Protein AF-A0A1I9WL85-F1 (afdb_monomer)

Organism: Nilaparvata lugens (NCBI:txid108931)

Mean predicted aligned error: 16.76 Å

Solvent-accessible surface area (backbone atoms only — not comparable to full-atom values): 9211 Å² total; per-residue (Å²): 134,91,89,80,88,86,85,81,92,80,77,92,79,82,86,86,84,87,86,82,89,80,92,76,92,77,80,83,80,77,82,73,73,68,72,70,66,74,73,74,75,80,79,83,83,79,87,72,92,67,81,88,63,67,74,37,70,63,15,46,76,75,66,26,39,46,38,50,56,90,35,41,46,88,93,27,66,51,72,88,73,26,24,63,95,42,38,92,78,47,29,34,22,15,59,62,70,46,68,79,65,32,50,26,61,85,68,51,23,45,63,40,52,50,89,80,41,58,79,93,40,53,44,86,76,41,71,73,48,59,93,73,37,34,24,23,54,70,128

Sequence (139 aa):
MVYSKIDMIEMFGAVIILNLLTCSVAGIPSDKAQRLIENEMTQNEAEDMQDAYWNEMECLQEGGICLPADECPKGHEAANGLCPAQQENGIECCHGLSNKERACSRRGGLCRDKIKCPESLRIPYANDCQSQEICCALV

Structure (mmCIF, N/CA/C/O backbone):
data_AF-A0A1I9WL85-F1
#
_entry.id   AF-A0A1I9WL85-F1
#
loop_
_atom_site.group_PDB
_atom_site.id
_atom_site.type_symbol
_atom_site.label_atom_id
_atom_site.label_alt_id
_atom_site.label_comp_id
_atom_site.label_asym_id
_atom_site.label_entity_id
_atom_site.label_seq_id
_atom_site.pdbx_PDB_ins_code
_atom_site.Cartn_x
_atom_site.Cartn_y
_atom_site.Cartn_z
_atom_site.occupancy
_atom_site.B_iso_or_equiv
_atom_site.auth_seq_id
_atom_site.auth_comp_id
_atom_site.auth_asym_id
_atom_site.auth_atom_id
_atom_site.pdbx_PDB_model_num
ATOM 1 N N . MET A 1 1 ? 50.314 21.765 -11.168 1.00 30.77 1 MET A N 1
ATOM 2 C CA . MET A 1 1 ? 50.777 21.372 -9.822 1.00 30.77 1 MET A CA 1
ATOM 3 C C . MET A 1 1 ? 51.741 22.443 -9.336 1.00 30.77 1 MET A C 1
ATOM 5 O O . MET A 1 1 ? 52.742 22.640 -10.004 1.00 30.77 1 MET A O 1
ATOM 9 N N . VAL A 1 2 ? 51.389 23.080 -8.210 1.00 31.86 2 VAL A N 1
ATOM 10 C CA . VAL A 1 2 ? 52.208 23.902 -7.287 1.00 31.86 2 VAL A CA 1
ATOM 11 C C . VAL A 1 2 ? 52.788 25.229 -7.808 1.00 31.86 2 VAL A C 1
ATOM 13 O O . VAL A 1 2 ? 53.310 25.284 -8.907 1.00 31.86 2 VAL A O 1
ATOM 16 N N . TYR A 1 3 ? 52.650 26.279 -6.984 1.00 26.89 3 TYR A N 1
ATOM 17 C CA . TYR A 1 3 ? 53.623 27.318 -6.570 1.00 26.89 3 TYR A CA 1
ATOM 18 C C . TYR A 1 3 ? 52.815 28.577 -6.175 1.00 26.89 3 TYR A C 1
ATOM 20 O O . TYR A 1 3 ? 52.006 29.040 -6.964 1.00 26.89 3 TYR A O 1
ATOM 28 N N . SER A 1 4 ? 52.932 29.209 -5.007 1.00 27.34 4 SER A N 1
ATOM 29 C CA . SER A 1 4 ? 53.666 28.918 -3.777 1.00 27.34 4 SER A CA 1
ATOM 30 C C . SER A 1 4 ? 53.150 29.828 -2.654 1.00 27.34 4 SER A C 1
ATOM 32 O O . SER A 1 4 ? 52.651 30.921 -2.907 1.00 27.34 4 SER A O 1
ATOM 34 N N . LYS A 1 5 ? 53.294 29.338 -1.420 1.00 31.70 5 LYS A N 1
ATOM 35 C CA . LYS A 1 5 ? 53.076 30.025 -0.139 1.00 31.70 5 LYS A CA 1
ATOM 36 C C . LYS A 1 5 ? 53.937 31.288 -0.012 1.00 31.70 5 LYS A C 1
ATOM 38 O O . LYS A 1 5 ? 55.086 31.279 -0.446 1.00 31.70 5 LYS A O 1
ATOM 43 N N . ILE A 1 6 ? 53.408 32.310 0.658 1.00 39.00 6 ILE A N 1
ATOM 44 C CA . ILE A 1 6 ? 54.196 33.416 1.214 1.00 39.00 6 ILE A CA 1
ATOM 45 C C . ILE A 1 6 ? 54.015 33.359 2.731 1.00 39.00 6 ILE A C 1
ATOM 47 O O . ILE A 1 6 ? 52.998 33.796 3.262 1.00 39.00 6 ILE A O 1
ATOM 51 N N . ASP A 1 7 ? 54.998 32.761 3.397 1.00 37.53 7 ASP A N 1
ATOM 52 C CA . ASP A 1 7 ? 55.261 32.925 4.823 1.00 37.53 7 ASP A CA 1
ATOM 53 C C . ASP A 1 7 ? 56.234 34.101 4.978 1.00 37.53 7 ASP A C 1
ATOM 55 O O . ASP A 1 7 ? 57.278 34.122 4.325 1.00 37.53 7 ASP A O 1
ATOM 59 N N . MET A 1 8 ? 55.932 35.060 5.853 1.00 32.78 8 MET A N 1
ATOM 60 C CA . MET A 1 8 ? 56.964 35.934 6.417 1.00 32.78 8 MET A CA 1
ATOM 61 C C . MET A 1 8 ? 56.589 36.322 7.847 1.00 32.78 8 MET A C 1
ATOM 63 O O . MET A 1 8 ? 55.992 37.361 8.120 1.00 32.78 8 MET A O 1
ATOM 67 N N . ILE A 1 9 ? 56.921 35.402 8.750 1.00 32.91 9 ILE A N 1
ATOM 68 C CA . ILE A 1 9 ? 57.071 35.622 10.185 1.00 32.91 9 ILE A CA 1
ATOM 69 C C . ILE A 1 9 ? 58.434 36.289 10.386 1.00 32.91 9 ILE A C 1
ATOM 71 O O . ILE A 1 9 ? 59.438 35.613 10.229 1.00 32.91 9 ILE A O 1
ATOM 75 N N . GLU A 1 10 ? 58.450 37.570 10.745 1.00 36.56 10 GLU A N 1
ATOM 76 C CA . GLU A 1 10 ? 59.452 38.264 11.575 1.00 36.56 10 GLU A CA 1
ATOM 77 C C . GLU A 1 10 ? 58.695 39.477 12.157 1.00 36.56 10 GLU A C 1
ATOM 79 O O . GLU A 1 10 ? 57.924 40.115 11.453 1.00 36.56 10 GLU A O 1
ATOM 84 N N . MET A 1 11 ? 58.738 39.860 13.426 1.00 36.09 11 MET A N 1
ATOM 85 C CA . MET A 1 11 ? 59.757 39.710 14.445 1.00 36.09 11 MET A CA 1
ATOM 86 C C . MET A 1 11 ? 59.076 40.076 15.777 1.00 36.09 11 MET A C 1
ATOM 88 O O . MET A 1 11 ? 58.370 41.081 15.869 1.00 36.09 11 MET A O 1
ATOM 92 N N . PHE A 1 12 ? 59.266 39.262 16.811 1.00 37.81 12 PHE A N 1
ATOM 93 C CA . PHE A 1 12 ? 58.913 39.608 18.187 1.00 37.81 12 PHE A CA 1
ATOM 94 C C . PHE A 1 12 ? 59.623 40.904 18.616 1.00 37.81 12 PHE A C 1
ATOM 96 O O . PHE A 1 12 ? 60.826 41.035 18.404 1.00 37.81 12 PHE A O 1
ATOM 103 N N . GLY A 1 13 ? 58.924 41.824 19.289 1.00 31.58 13 GLY A N 1
ATOM 104 C CA . GLY A 1 13 ? 59.583 42.977 19.905 1.00 31.58 13 GLY A CA 1
ATOM 105 C C . GLY A 1 13 ? 58.649 43.982 20.576 1.00 31.58 13 GLY A C 1
ATOM 106 O O . GLY A 1 13 ? 58.329 44.996 19.979 1.00 31.58 13 GLY A O 1
ATOM 107 N N . ALA A 1 14 ? 58.294 43.707 21.836 1.00 39.78 14 ALA A N 1
ATOM 108 C CA . ALA A 1 14 ? 57.784 44.645 22.850 1.00 39.78 14 ALA A CA 1
ATOM 109 C C . ALA A 1 14 ? 56.398 45.298 22.589 1.00 39.78 14 ALA A C 1
ATOM 111 O O . ALA A 1 14 ? 56.245 46.225 21.809 1.00 39.78 14 ALA A O 1
ATOM 112 N N . VAL A 1 15 ? 55.331 44.763 23.197 1.00 37.34 15 VAL A N 1
ATOM 113 C CA . VAL A 1 15 ? 54.789 45.216 24.505 1.00 37.34 15 VAL A CA 1
ATOM 114 C C . VAL A 1 15 ? 53.967 46.512 24.336 1.00 37.34 15 VAL A C 1
ATOM 116 O O . VAL A 1 15 ? 54.511 47.598 24.225 1.00 37.34 15 VAL A O 1
ATOM 119 N N . ILE A 1 16 ? 52.650 46.400 24.108 1.00 42.53 16 ILE A N 1
ATOM 120 C CA . ILE A 1 16 ? 51.593 46.271 25.142 1.00 42.53 16 ILE A CA 1
ATOM 121 C C . ILE A 1 16 ? 51.143 47.670 25.634 1.00 42.53 16 ILE A C 1
ATOM 123 O O . ILE A 1 16 ? 51.826 48.342 26.393 1.00 42.53 16 ILE A O 1
ATOM 127 N N . ILE A 1 17 ? 49.908 48.004 25.223 1.00 46.78 17 ILE A N 1
ATOM 128 C CA . ILE A 1 17 ? 48.911 48.934 25.804 1.00 46.78 17 ILE A CA 1
ATOM 129 C C . ILE A 1 17 ? 49.106 50.441 25.586 1.00 46.78 17 ILE A C 1
ATOM 131 O O . ILE A 1 17 ? 49.759 51.124 26.363 1.00 46.78 17 ILE A O 1
ATOM 135 N N . LEU A 1 18 ? 48.294 50.994 24.681 1.00 41.28 18 LEU A N 1
ATOM 136 C CA . LEU A 1 18 ? 47.285 51.948 25.143 1.00 41.28 18 LEU A CA 1
ATOM 137 C C . LEU A 1 18 ? 45.976 51.769 24.369 1.00 41.28 18 LEU A C 1
ATOM 139 O O . LEU A 1 18 ? 45.725 52.366 23.329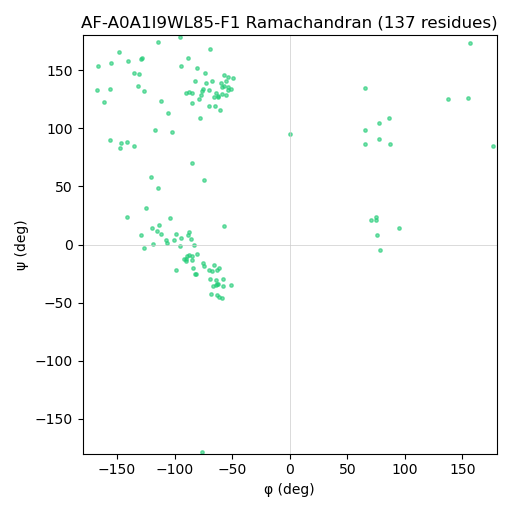 1.00 41.28 18 LEU A O 1
ATOM 143 N N . ASN A 1 19 ? 45.159 50.868 24.908 1.00 42.81 19 ASN A N 1
ATOM 144 C CA . ASN A 1 19 ? 43.725 50.842 24.687 1.00 42.81 19 ASN A CA 1
ATOM 145 C C . ASN A 1 19 ? 43.107 52.043 25.419 1.00 42.81 19 ASN A C 1
ATOM 147 O O . ASN A 1 19 ? 43.396 52.222 26.602 1.00 42.81 19 ASN A O 1
ATOM 151 N N . LEU A 1 20 ? 42.234 52.774 24.717 1.00 49.44 20 LEU A N 1
ATOM 152 C CA . LEU A 1 20 ? 40.990 53.433 25.157 1.00 49.44 20 LEU A CA 1
ATOM 153 C C . LEU A 1 20 ? 40.841 54.846 24.570 1.00 49.44 20 LEU A C 1
ATOM 155 O O . LEU A 1 20 ? 41.670 55.717 24.798 1.00 49.44 20 LEU A O 1
ATOM 159 N N . LEU A 1 21 ? 39.690 55.038 23.912 1.00 54.12 21 LEU A N 1
ATOM 160 C CA . LEU A 1 21 ? 39.102 56.271 23.366 1.00 54.12 21 LEU A CA 1
ATOM 161 C C . LEU A 1 21 ? 39.527 56.656 21.941 1.00 54.12 21 LEU A C 1
ATOM 163 O O . LEU A 1 21 ? 40.365 57.518 21.727 1.00 54.12 21 LEU A O 1
ATOM 167 N N . THR A 1 22 ? 38.816 56.111 20.952 1.00 49.59 22 THR A N 1
ATOM 168 C CA . THR A 1 22 ? 37.844 56.913 20.183 1.00 49.59 22 THR A CA 1
ATOM 169 C C . THR A 1 22 ? 36.855 55.994 19.465 1.00 49.59 22 THR A C 1
ATOM 171 O O . THR A 1 22 ? 37.217 55.093 18.715 1.00 49.59 22 THR A O 1
ATOM 174 N N . CYS A 1 23 ? 35.572 56.207 19.750 1.00 50.19 23 CYS A N 1
ATOM 175 C CA . CYS A 1 23 ? 34.458 55.605 19.042 1.00 50.19 23 CYS A CA 1
ATOM 176 C C . CYS A 1 23 ? 34.468 56.062 17.581 1.00 50.19 23 CYS A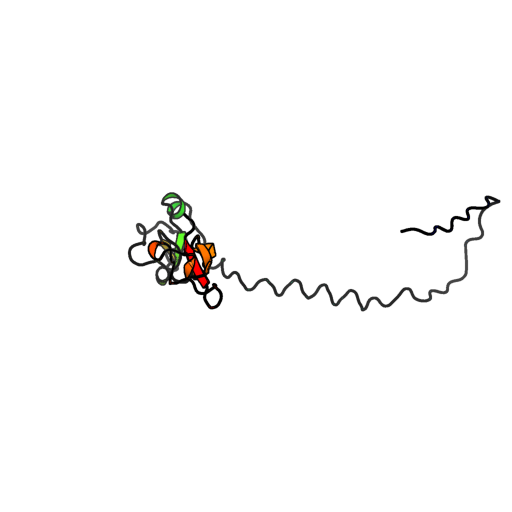 C 1
ATOM 178 O O . CYS A 1 23 ? 34.421 57.260 17.317 1.00 50.19 23 CYS A O 1
ATOM 180 N N . SER A 1 24 ? 34.435 55.125 16.643 1.00 47.00 24 SER A N 1
ATOM 181 C CA . SER A 1 24 ? 33.774 55.303 15.347 1.00 47.00 24 SER A CA 1
ATOM 182 C C . SER A 1 24 ? 33.424 53.921 14.821 1.00 47.00 24 SER A C 1
ATOM 184 O O . SER A 1 24 ? 34.211 53.249 14.164 1.00 47.00 24 SER A O 1
ATOM 186 N N . VAL A 1 25 ? 32.225 53.479 15.190 1.00 50.81 25 VAL A N 1
ATOM 187 C CA . VAL A 1 25 ? 31.539 52.380 14.523 1.00 50.81 25 VAL A CA 1
ATOM 188 C C . VAL A 1 25 ? 31.324 52.772 13.061 1.00 50.81 25 VAL A C 1
ATOM 190 O O . VAL A 1 25 ? 30.609 53.724 12.766 1.00 50.81 25 VAL A O 1
ATOM 193 N N . ALA A 1 26 ? 31.950 52.049 12.139 1.00 45.75 26 ALA A N 1
ATOM 194 C CA . ALA A 1 26 ? 31.638 52.129 10.719 1.00 45.75 26 ALA A CA 1
ATOM 195 C C . ALA A 1 26 ? 31.570 50.708 10.139 1.00 45.75 26 ALA A C 1
ATOM 197 O O . ALA A 1 26 ? 32.549 50.177 9.631 1.00 45.75 26 ALA A O 1
ATOM 198 N N . GLY A 1 27 ? 30.384 50.105 10.280 1.00 44.00 27 GLY A N 1
ATOM 199 C CA . GLY A 1 27 ? 29.761 49.220 9.289 1.00 44.00 27 GLY A CA 1
ATOM 200 C C . GLY A 1 27 ? 30.433 47.884 8.953 1.00 44.00 27 GLY A C 1
ATOM 201 O O . GLY A 1 27 ? 31.088 47.767 7.924 1.00 44.00 27 GLY A O 1
ATOM 202 N N . ILE A 1 28 ? 30.132 46.844 9.736 1.00 55.75 28 ILE A N 1
ATOM 203 C CA . ILE A 1 28 ? 30.127 45.441 9.277 1.00 55.75 28 ILE A CA 1
ATOM 204 C C . ILE A 1 28 ? 28.767 45.193 8.574 1.00 55.75 28 ILE A C 1
ATOM 206 O O . ILE A 1 28 ? 27.766 45.784 8.987 1.00 55.75 28 ILE A O 1
ATOM 210 N N . PRO A 1 29 ? 28.735 44.441 7.456 1.00 41.94 29 PRO A N 1
ATOM 211 C CA . PRO A 1 29 ? 27.729 44.555 6.396 1.00 41.94 29 PRO A CA 1
ATOM 212 C C . PRO A 1 29 ? 26.298 44.130 6.757 1.00 41.94 29 PRO A C 1
ATOM 214 O O . PRO A 1 29 ? 26.069 43.109 7.385 1.00 41.94 29 PRO A O 1
ATOM 217 N N . SER A 1 30 ? 25.360 44.927 6.229 1.00 43.47 30 SER A N 1
ATOM 218 C CA . SER A 1 30 ? 23.939 44.675 5.936 1.00 43.47 30 SER A CA 1
ATOM 219 C C . SER A 1 30 ? 23.390 43.278 6.288 1.00 43.47 30 SER A C 1
ATOM 221 O O . SER A 1 30 ? 23.367 42.377 5.448 1.00 43.47 30 SER A O 1
ATOM 223 N N . ASP A 1 31 ? 22.787 43.175 7.476 1.00 51.19 31 ASP A N 1
ATOM 224 C CA . ASP A 1 31 ? 21.935 42.085 7.998 1.00 51.19 31 ASP A CA 1
ATOM 225 C C . ASP A 1 31 ? 20.684 41.737 7.146 1.00 51.19 31 ASP A C 1
ATOM 227 O O . ASP A 1 31 ? 19.751 41.081 7.610 1.00 51.19 31 ASP A O 1
ATOM 231 N N . LYS A 1 32 ? 20.603 42.173 5.883 1.00 51.22 32 LYS A N 1
ATOM 232 C CA . LYS A 1 32 ? 19.440 41.922 5.011 1.00 51.22 32 LYS A CA 1
ATOM 233 C C . LYS A 1 32 ? 19.540 40.656 4.161 1.00 51.22 32 LYS A C 1
ATOM 235 O O . LYS A 1 32 ? 18.526 40.246 3.609 1.00 51.22 32 LYS A O 1
ATOM 240 N N . ALA A 1 33 ? 20.712 40.028 4.062 1.00 49.47 33 ALA A N 1
ATOM 241 C CA . ALA A 1 33 ? 20.876 38.794 3.286 1.00 49.47 33 ALA A CA 1
ATOM 242 C C . ALA A 1 33 ? 20.484 37.522 4.064 1.00 49.47 33 ALA A C 1
ATOM 244 O O . ALA A 1 33 ? 20.169 36.511 3.448 1.00 49.47 33 ALA A O 1
ATOM 245 N N . GLN A 1 34 ? 20.447 37.567 5.401 1.00 53.00 34 GLN A N 1
ATOM 246 C CA . GLN A 1 34 ? 20.210 36.368 6.214 1.00 53.00 34 GLN A CA 1
ATOM 247 C C . GLN A 1 34 ? 18.718 35.998 6.356 1.00 53.00 34 GLN A C 1
ATOM 249 O O . GLN A 1 34 ? 18.390 34.834 6.539 1.00 53.00 34 GLN A O 1
ATOM 254 N N . ARG A 1 35 ? 17.786 36.958 6.235 1.00 51.34 35 ARG A N 1
ATOM 255 C CA . ARG A 1 35 ? 16.343 36.720 6.476 1.00 51.34 35 ARG A CA 1
ATOM 256 C C . ARG A 1 35 ? 15.558 36.133 5.298 1.00 51.34 35 ARG A C 1
ATOM 258 O O . ARG A 1 35 ? 14.355 35.929 5.425 1.00 51.34 35 ARG A O 1
ATOM 265 N N . LEU A 1 36 ? 16.197 35.889 4.155 1.00 55.62 36 LEU A N 1
ATOM 266 C CA . LEU A 1 36 ? 15.529 35.285 2.995 1.00 55.62 36 LEU A CA 1
ATOM 267 C C . LEU A 1 36 ? 15.606 33.750 2.981 1.00 55.62 36 LEU A C 1
ATOM 269 O O . LEU A 1 36 ? 14.856 33.143 2.234 1.00 55.62 36 LEU A O 1
ATOM 273 N N . ILE A 1 37 ? 16.449 33.127 3.816 1.00 63.09 37 ILE A N 1
ATOM 274 C CA . ILE A 1 37 ? 16.673 31.667 3.804 1.00 63.09 37 ILE A CA 1
ATOM 275 C C . ILE A 1 37 ? 15.853 30.939 4.889 1.00 63.09 37 ILE A C 1
ATOM 277 O O . ILE A 1 37 ? 15.543 29.763 4.747 1.00 63.09 37 ILE A O 1
ATOM 281 N N . GLU A 1 38 ? 15.416 31.619 5.953 1.00 58.81 38 GLU A N 1
ATOM 282 C CA . GLU A 1 38 ? 14.648 30.973 7.039 1.00 58.81 38 GLU A CA 1
ATOM 283 C C . GLU A 1 38 ? 13.152 30.782 6.726 1.00 58.81 38 GLU A C 1
ATOM 285 O O . GLU A 1 38 ? 12.459 30.086 7.463 1.00 58.81 38 GLU A O 1
ATOM 290 N N . ASN A 1 39 ? 12.650 31.340 5.619 1.00 58.88 39 ASN A N 1
ATOM 291 C CA . ASN A 1 39 ? 11.232 31.246 5.244 1.00 58.88 39 ASN A CA 1
ATOM 292 C C . ASN A 1 39 ? 10.932 30.190 4.163 1.00 58.88 39 ASN A C 1
ATOM 294 O O . ASN A 1 39 ? 9.783 30.069 3.750 1.00 58.88 39 ASN A O 1
ATOM 298 N N . GLU A 1 40 ? 11.921 29.408 3.718 1.00 58.50 40 GLU A N 1
ATOM 299 C CA . GLU A 1 40 ? 11.731 28.329 2.725 1.00 58.50 40 GLU A CA 1
ATOM 300 C C . GLU A 1 40 ? 11.610 26.927 3.354 1.00 58.50 40 GLU A C 1
ATOM 302 O O . GLU A 1 40 ? 11.585 25.923 2.647 1.00 58.50 40 GLU A O 1
ATOM 307 N N . MET A 1 41 ? 11.503 26.830 4.684 1.00 54.12 41 MET A N 1
ATOM 308 C CA . MET A 1 41 ? 11.437 25.545 5.398 1.00 54.12 41 MET A CA 1
ATOM 309 C C . MET A 1 41 ? 10.064 25.178 5.981 1.00 54.12 41 MET A C 1
ATOM 311 O O . MET A 1 41 ? 9.954 24.132 6.609 1.00 54.12 41 MET A O 1
ATOM 315 N N . THR A 1 42 ? 9.008 25.965 5.764 1.00 55.09 42 THR A N 1
ATOM 316 C CA . THR A 1 42 ? 7.665 25.672 6.319 1.00 55.09 42 THR A CA 1
ATOM 317 C C . THR A 1 42 ? 6.570 25.470 5.269 1.00 55.09 42 THR A C 1
ATOM 319 O O . THR A 1 42 ? 5.391 25.467 5.604 1.00 55.09 42 THR A O 1
ATOM 322 N N . GLN A 1 43 ? 6.923 25.274 3.993 1.00 54.38 43 GLN A N 1
ATOM 323 C CA . GLN A 1 43 ? 5.943 24.958 2.936 1.00 54.38 43 GLN A CA 1
ATOM 324 C C . GLN A 1 43 ? 6.106 23.566 2.311 1.00 54.38 43 GLN A C 1
ATOM 326 O O . GLN A 1 43 ? 5.428 23.258 1.336 1.00 54.38 43 GLN A O 1
ATOM 331 N N . ASN A 1 44 ? 6.928 22.699 2.908 1.00 53.84 44 ASN A N 1
ATOM 332 C CA . ASN A 1 44 ? 7.105 21.310 2.464 1.00 53.84 44 ASN A CA 1
ATOM 333 C C . ASN A 1 44 ? 6.382 20.303 3.382 1.00 53.84 44 ASN A C 1
ATOM 335 O O . ASN A 1 44 ? 6.758 19.139 3.434 1.00 53.84 44 ASN A O 1
ATOM 339 N N . GLU A 1 45 ? 5.360 20.744 4.121 1.00 58.50 45 GLU A N 1
ATOM 340 C CA . GLU A 1 45 ? 4.540 19.909 5.017 1.00 58.50 45 GLU A CA 1
ATOM 341 C C . GLU A 1 45 ? 3.085 19.828 4.521 1.00 58.50 45 GLU A C 1
ATOM 343 O O . GLU A 1 45 ? 2.136 20.065 5.264 1.00 58.50 45 GLU A O 1
ATOM 348 N N . ALA A 1 46 ? 2.888 19.543 3.231 1.00 52.22 46 ALA A N 1
ATOM 349 C CA . ALA A 1 46 ? 1.550 19.348 2.659 1.00 52.22 46 ALA A CA 1
ATOM 350 C C . ALA A 1 46 ? 1.478 18.224 1.607 1.00 52.22 46 ALA A C 1
ATOM 352 O O . ALA A 1 46 ? 0.577 18.219 0.773 1.00 52.22 46 ALA A O 1
ATOM 353 N N . GLU A 1 47 ? 2.405 17.262 1.647 1.00 53.66 47 GLU A N 1
ATOM 354 C CA . GLU A 1 47 ? 2.372 16.054 0.803 1.00 53.66 47 GLU A CA 1
ATOM 355 C C . GLU A 1 47 ? 2.436 14.755 1.618 1.00 53.6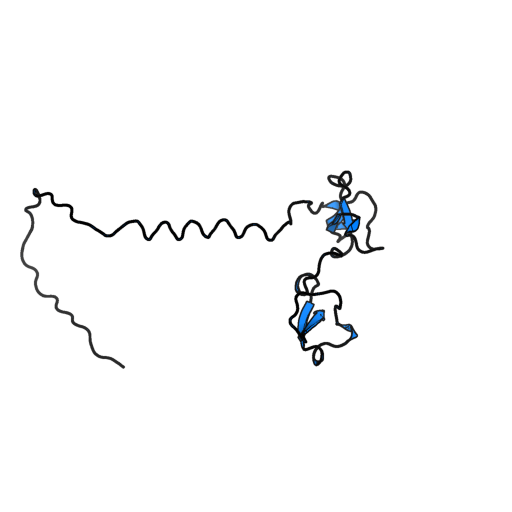6 47 GLU A C 1
ATOM 357 O O . GLU A 1 47 ? 2.928 13.738 1.141 1.00 53.66 47 GLU A O 1
ATOM 362 N N . ASP A 1 48 ? 1.892 14.754 2.834 1.00 51.09 48 ASP A N 1
ATOM 363 C CA . ASP A 1 48 ? 1.545 13.499 3.496 1.00 51.09 48 ASP A CA 1
ATOM 364 C C . ASP A 1 48 ? 0.296 13.687 4.353 1.00 51.09 48 ASP A C 1
ATOM 366 O O . ASP A 1 48 ? 0.329 14.026 5.531 1.00 51.09 48 ASP A O 1
ATOM 370 N N . MET A 1 49 ? -0.860 13.507 3.720 1.00 50.66 49 MET A N 1
ATOM 371 C CA . MET A 1 49 ? -2.146 13.369 4.399 1.00 50.66 49 MET A CA 1
ATOM 372 C C . MET A 1 49 ? -2.221 11.971 5.045 1.00 50.66 49 MET A C 1
ATOM 374 O O . MET A 1 49 ? -3.114 11.185 4.735 1.00 50.66 49 MET A O 1
ATOM 378 N N . GLN A 1 50 ? -1.241 11.634 5.887 1.00 53.91 50 GLN A N 1
ATOM 379 C CA . GLN A 1 50 ? -1.122 10.346 6.578 1.00 53.91 50 GLN A CA 1
ATOM 380 C C . GLN A 1 50 ? -1.739 10.369 7.989 1.00 53.91 50 GLN A C 1
ATOM 382 O O . GLN A 1 50 ? -1.718 9.358 8.677 1.00 53.91 50 GLN A O 1
ATOM 387 N N . ASP A 1 51 ? -2.396 11.468 8.381 1.00 56.66 51 ASP A N 1
ATOM 388 C CA . ASP A 1 51 ? -2.883 11.659 9.758 1.00 56.66 51 ASP A CA 1
ATOM 389 C C . ASP A 1 51 ? -4.418 11.687 9.916 1.00 56.66 51 ASP A C 1
ATOM 391 O O . ASP A 1 51 ? -4.930 12.146 10.936 1.00 56.66 51 ASP A O 1
ATOM 395 N N . ALA A 1 52 ? -5.198 11.210 8.938 1.00 82.38 52 ALA A N 1
ATOM 396 C CA . ALA A 1 52 ? -6.659 11.129 9.114 1.00 82.38 52 ALA A CA 1
ATOM 397 C C . ALA A 1 52 ? -7.111 9.887 9.909 1.00 82.38 52 ALA A C 1
ATOM 399 O O . ALA A 1 52 ? -8.186 9.899 10.507 1.00 82.38 52 ALA A O 1
ATOM 400 N N . TYR A 1 53 ? -6.314 8.821 9.898 1.00 89.31 53 TYR A N 1
ATOM 401 C CA . TYR A 1 53 ? -6.587 7.551 10.566 1.00 89.31 53 TYR A CA 1
ATOM 402 C C . TYR A 1 53 ? -5.264 6.827 10.846 1.00 89.31 53 TYR A C 1
ATOM 404 O O . TYR A 1 53 ? -4.264 7.074 10.173 1.00 89.31 53 TYR A O 1
ATOM 412 N N . TRP A 1 54 ? -5.238 5.935 11.833 1.00 94.00 54 TRP A N 1
ATOM 413 C CA . TRP A 1 54 ? -4.030 5.214 12.253 1.00 94.00 54 TRP A CA 1
ATOM 414 C C . TRP A 1 54 ? -4.261 3.704 12.324 1.00 94.00 54 TRP A C 1
ATOM 416 O O . TRP A 1 54 ? -5.391 3.234 12.435 1.00 94.00 54 TRP A O 1
ATOM 426 N N . ASN A 1 55 ? -3.176 2.928 12.283 1.00 94.50 55 ASN A N 1
ATOM 427 C CA . ASN A 1 55 ? -3.251 1.478 12.439 1.00 94.50 55 ASN A CA 1
ATOM 428 C C . ASN A 1 55 ? -3.446 1.091 13.909 1.00 94.50 55 ASN A C 1
ATOM 430 O O . ASN A 1 55 ? -2.672 1.503 14.776 1.00 94.50 55 ASN A O 1
ATOM 434 N N . GLU A 1 56 ? -4.454 0.264 14.170 1.00 95.31 56 GLU A N 1
ATOM 435 C CA . GLU A 1 56 ? -4.738 -0.310 15.487 1.00 95.31 56 GLU A CA 1
ATOM 436 C C . GLU A 1 56 ? -4.101 -1.699 15.625 1.00 95.31 56 GLU A C 1
ATOM 438 O O . GLU A 1 56 ? -3.830 -2.390 14.637 1.00 95.31 56 GLU A O 1
ATOM 443 N N . MET A 1 57 ? -3.798 -2.100 16.862 1.00 95.75 57 MET A N 1
ATOM 444 C CA . MET A 1 57 ? -2.983 -3.289 17.121 1.00 95.75 57 MET A CA 1
ATOM 445 C C . MET A 1 57 ? -3.697 -4.576 16.701 1.00 95.75 57 MET A C 1
ATOM 447 O O . MET A 1 57 ? -3.058 -5.491 16.189 1.00 95.75 57 MET A O 1
ATOM 451 N N . GLU A 1 58 ? -5.008 -4.621 16.879 1.00 94.81 58 GLU A N 1
ATOM 452 C CA . GLU A 1 58 ? -5.897 -5.714 16.516 1.00 94.81 58 GLU A CA 1
ATOM 453 C C . GLU A 1 58 ? -5.824 -5.997 15.008 1.00 94.81 58 GLU A C 1
ATOM 455 O O . GLU A 1 58 ? -5.626 -7.140 14.602 1.00 94.81 58 GLU A O 1
ATOM 460 N N . CYS A 1 59 ? -5.878 -4.956 14.174 1.00 96.06 59 CYS A N 1
ATOM 461 C CA . CYS A 1 59 ? -5.722 -5.085 12.725 1.00 96.06 59 CYS A CA 1
ATOM 462 C C . CYS A 1 59 ? -4.296 -5.492 12.315 1.00 96.06 59 CYS A C 1
ATOM 464 O O . CYS A 1 59 ? -4.113 -6.369 11.467 1.00 96.06 59 CYS A O 1
ATOM 466 N N . LEU A 1 60 ? -3.274 -4.896 12.941 1.00 94.38 60 LEU A N 1
ATOM 467 C CA . LEU A 1 60 ? -1.870 -5.207 12.642 1.00 94.38 60 LEU A CA 1
ATOM 468 C C . LEU A 1 60 ? -1.505 -6.660 12.977 1.00 94.38 60 LEU A C 1
ATOM 470 O O . LEU A 1 60 ? -0.702 -7.264 12.267 1.00 94.38 60 LEU A O 1
ATOM 474 N N . GLN A 1 61 ? -2.082 -7.230 14.038 1.00 94.81 61 GLN A N 1
ATOM 475 C CA . GLN A 1 61 ? -1.857 -8.629 14.426 1.00 94.81 61 GLN A CA 1
ATOM 476 C C . GLN A 1 61 ? -2.373 -9.621 13.378 1.00 94.81 61 GLN A C 1
ATOM 478 O O . GLN A 1 61 ? -1.763 -10.671 13.184 1.00 94.81 61 GLN A O 1
ATOM 483 N N . GLU A 1 62 ? -3.428 -9.255 12.654 1.00 92.81 62 GLU A N 1
ATOM 484 C CA . GLU A 1 62 ? -3.968 -10.013 11.522 1.00 92.81 62 GLU A CA 1
ATOM 485 C C . GLU A 1 62 ? -3.249 -9.677 10.194 1.00 92.81 62 GLU A C 1
ATOM 487 O O . GLU A 1 62 ? -3.624 -10.150 9.121 1.00 92.81 62 GLU A O 1
ATOM 492 N N . GLY A 1 63 ? -2.195 -8.851 10.237 1.00 90.94 63 GLY A N 1
ATOM 493 C CA . GLY A 1 63 ? -1.439 -8.427 9.056 1.00 90.94 63 GLY A CA 1
ATOM 494 C C . GLY A 1 63 ? -2.203 -7.463 8.145 1.00 90.94 63 GLY A C 1
ATOM 495 O O . GLY A 1 63 ? -1.898 -7.378 6.954 1.00 90.94 63 GLY A O 1
ATOM 496 N N . GLY A 1 64 ? -3.218 -6.779 8.673 1.00 93.44 64 GLY A N 1
ATOM 497 C CA . GLY A 1 64 ? -3.971 -5.751 7.965 1.00 93.44 64 GLY A CA 1
ATOM 498 C C . GLY A 1 64 ? -3.463 -4.336 8.237 1.00 93.44 64 GLY A C 1
ATOM 499 O O . GLY A 1 64 ? -2.540 -4.113 9.023 1.00 93.44 64 GLY A O 1
ATOM 500 N N . ILE A 1 65 ? -4.104 -3.372 7.581 1.00 94.12 65 ILE A N 1
ATOM 501 C CA . ILE A 1 65 ? -3.976 -1.938 7.853 1.00 94.12 65 ILE A CA 1
ATOM 502 C C . ILE A 1 65 ? -5.365 -1.305 7.974 1.00 94.12 65 ILE A C 1
ATOM 504 O O . ILE A 1 65 ? -6.304 -1.737 7.304 1.00 94.12 65 ILE A O 1
ATOM 508 N N . CYS A 1 66 ? -5.499 -0.293 8.827 1.00 94.06 66 CYS A N 1
ATOM 509 C CA . CYS A 1 66 ? -6.742 0.459 8.971 1.00 94.06 66 CYS A CA 1
ATOM 510 C C . CYS A 1 66 ? -6.864 1.461 7.819 1.00 94.06 66 CYS A C 1
ATOM 512 O O . CYS A 1 66 ? -5.955 2.263 7.602 1.00 94.06 66 CYS A O 1
ATOM 514 N N . LEU A 1 67 ? -7.972 1.405 7.080 1.00 94.00 67 LEU A N 1
ATOM 515 C CA . LEU A 1 67 ? -8.274 2.273 5.940 1.00 94.00 67 LEU A CA 1
ATOM 516 C C . LEU A 1 67 ? -9.758 2.668 5.950 1.00 94.00 67 LEU A C 1
ATOM 518 O O . LEU A 1 67 ? -10.583 1.932 6.492 1.00 94.00 67 LEU A O 1
ATOM 522 N N . PRO A 1 68 ? -10.144 3.773 5.294 1.00 92.94 68 PRO A N 1
ATOM 523 C CA . PRO A 1 68 ? -11.540 4.029 4.966 1.00 92.94 68 PRO A CA 1
ATOM 524 C C . PRO A 1 68 ? -12.150 2.839 4.216 1.00 92.94 68 PRO A C 1
ATOM 526 O O . PRO A 1 68 ? -11.535 2.296 3.294 1.00 92.94 68 PRO A O 1
ATOM 529 N N . ALA A 1 69 ? -13.362 2.428 4.591 1.00 90.62 69 ALA A N 1
ATOM 530 C CA . ALA A 1 69 ? -13.999 1.238 4.024 1.00 90.62 69 ALA A CA 1
ATOM 531 C C . ALA A 1 69 ? -14.157 1.304 2.487 1.00 90.62 69 AL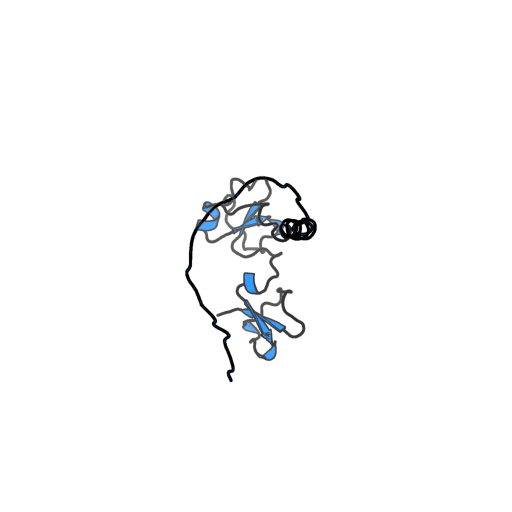A A C 1
ATOM 533 O O . ALA A 1 69 ? -14.097 0.280 1.808 1.00 90.62 69 ALA A O 1
ATOM 534 N N . ASP A 1 70 ? -14.309 2.502 1.912 1.00 90.75 70 ASP A N 1
ATOM 535 C CA . ASP A 1 70 ? -14.384 2.728 0.462 1.00 90.75 70 ASP A CA 1
ATOM 536 C C . ASP A 1 70 ? -13.026 2.595 -0.257 1.00 90.75 70 ASP A C 1
ATOM 538 O O . ASP A 1 70 ? -12.971 2.394 -1.475 1.00 90.75 70 ASP A O 1
ATOM 542 N N . GLU A 1 71 ? -11.923 2.678 0.485 1.00 91.62 71 GLU A N 1
ATOM 543 C CA . GLU A 1 71 ? -10.560 2.490 -0.011 1.00 91.62 71 GLU A CA 1
ATOM 544 C C . GLU A 1 71 ? -10.073 1.045 0.076 1.00 91.62 71 GLU A C 1
ATOM 546 O O . GLU A 1 71 ? -9.081 0.696 -0.575 1.00 91.62 71 GLU A O 1
ATOM 551 N N . CYS A 1 72 ? -10.781 0.202 0.825 1.00 90.81 72 CYS A N 1
ATOM 552 C CA . CYS A 1 72 ? -10.454 -1.203 0.986 1.00 90.81 72 CYS A CA 1
ATOM 553 C C . CYS A 1 72 ? -10.559 -1.956 -0.353 1.00 90.81 72 CYS A C 1
ATOM 555 O O . CYS A 1 72 ? -11.559 -1.832 -1.074 1.00 90.81 72 CYS A O 1
ATOM 557 N N . PRO A 1 73 ? -9.551 -2.749 -0.751 1.00 87.69 73 PRO A N 1
ATOM 558 C CA . PRO A 1 73 ? -9.686 -3.645 -1.892 1.00 87.69 73 PRO A CA 1
ATOM 559 C C . PRO A 1 73 ? -10.835 -4.631 -1.658 1.00 87.69 73 PRO A C 1
ATOM 561 O O . PRO A 1 73 ? -10.887 -5.297 -0.629 1.00 87.69 73 PRO A O 1
ATOM 564 N N . LYS A 1 74 ? -11.749 -4.755 -2.628 1.00 85.06 74 LYS A N 1
ATOM 565 C CA . LYS A 1 74 ? -12.915 -5.645 -2.498 1.00 85.06 74 LYS A CA 1
ATOM 566 C C . LYS A 1 74 ? -12.485 -7.070 -2.145 1.00 85.06 74 LYS A C 1
ATOM 568 O O . LYS A 1 74 ? -11.599 -7.620 -2.807 1.00 85.06 74 LYS A O 1
ATOM 573 N N . GLY A 1 75 ? -13.138 -7.670 -1.154 1.00 83.81 75 GLY A N 1
ATOM 574 C CA . GLY A 1 75 ? -12.845 -9.026 -0.687 1.00 83.81 75 GLY A CA 1
ATOM 575 C C . GLY A 1 75 ? -11.577 -9.140 0.160 1.00 83.81 75 GLY A C 1
ATOM 576 O O . GLY A 1 75 ? -11.151 -10.259 0.433 1.00 83.81 75 GLY A O 1
ATOM 577 N N . HIS A 1 76 ? -10.964 -8.015 0.532 1.00 85.44 76 HIS A N 1
ATOM 578 C CA . HIS A 1 76 ? -9.837 -7.953 1.464 1.00 85.44 76 HIS A CA 1
ATOM 579 C C . HIS A 1 76 ? -10.238 -7.284 2.785 1.00 85.44 76 HIS A C 1
ATOM 581 O O . HIS A 1 76 ? -9.369 -7.004 3.606 1.00 85.44 76 HIS A O 1
ATOM 587 N N . GLU A 1 77 ? -11.529 -7.024 3.000 1.00 86.88 77 GLU A N 1
ATOM 588 C CA . GLU A 1 77 ? -12.042 -6.612 4.300 1.00 86.88 77 GLU A CA 1
ATOM 589 C C . GLU A 1 77 ? -11.790 -7.735 5.320 1.00 86.88 77 GLU A C 1
ATOM 591 O O . GLU A 1 77 ? -12.118 -8.902 5.080 1.00 86.88 77 GLU A O 1
ATOM 596 N N . ALA A 1 78 ? -11.177 -7.391 6.449 1.00 86.31 78 ALA A N 1
ATOM 597 C CA . ALA A 1 78 ? -10.992 -8.317 7.554 1.00 86.31 78 ALA A CA 1
ATOM 598 C C . ALA A 1 78 ? -12.308 -8.507 8.335 1.00 86.31 78 ALA A C 1
ATOM 600 O O . ALA A 1 78 ? -13.350 -7.938 8.002 1.00 86.31 78 ALA A O 1
ATOM 601 N N . ALA A 1 79 ? -12.278 -9.312 9.400 1.00 78.94 79 ALA A N 1
ATOM 602 C CA . ALA A 1 79 ? -13.418 -9.398 10.308 1.00 78.94 79 ALA A CA 1
ATOM 603 C C . ALA A 1 79 ? -13.729 -8.016 10.922 1.00 78.94 79 ALA A C 1
ATOM 605 O O . ALA A 1 79 ? -12.819 -7.282 11.306 1.00 78.94 79 ALA A O 1
ATOM 606 N N . ASN A 1 80 ? -15.018 -7.676 11.031 1.00 77.88 80 ASN A N 1
ATOM 607 C CA . ASN A 1 80 ? -15.453 -6.398 11.599 1.00 77.88 80 ASN A CA 1
ATOM 608 C C . ASN A 1 80 ? -14.888 -6.197 13.016 1.00 77.88 80 ASN A C 1
ATOM 610 O O . ASN A 1 80 ? -14.910 -7.123 13.829 1.00 77.88 80 ASN A O 1
ATOM 614 N N . GLY A 1 81 ? -14.484 -4.963 13.333 1.00 85.44 81 GLY A N 1
ATOM 615 C CA . GLY A 1 81 ? -14.089 -4.578 14.695 1.00 85.44 81 GLY A CA 1
ATOM 616 C C . GLY A 1 81 ? -12.595 -4.648 14.996 1.00 85.44 81 GLY A C 1
ATOM 617 O O . GLY A 1 81 ? -12.222 -4.589 16.162 1.00 85.44 81 GLY A O 1
ATOM 618 N N . LEU A 1 82 ? -11.742 -4.759 13.974 1.00 94.00 82 LEU A N 1
ATOM 619 C CA . LEU A 1 82 ? -10.280 -4.743 14.126 1.00 94.00 82 LEU A CA 1
ATOM 620 C C . LEU A 1 82 ? -9.658 -3.329 14.101 1.00 94.00 82 LEU A C 1
ATOM 622 O O . LEU A 1 82 ? -8.481 -3.184 14.415 1.00 94.00 82 LEU A O 1
ATOM 626 N N . CYS A 1 83 ? -10.440 -2.293 13.776 1.00 94.81 83 CYS A N 1
ATOM 627 C CA . CYS A 1 83 ? -10.094 -0.878 14.003 1.00 94.81 83 CYS A CA 1
ATOM 628 C C . CYS A 1 83 ? -11.155 -0.221 14.915 1.00 94.81 83 CYS A C 1
ATOM 630 O O . CYS A 1 83 ? -11.870 0.690 14.484 1.00 94.81 83 CYS A O 1
ATOM 632 N N . PRO A 1 84 ? -11.368 -0.748 16.139 1.00 95.00 84 PRO A N 1
ATOM 633 C CA . PRO A 1 84 ? -12.523 -0.411 16.970 1.00 95.00 84 PRO A CA 1
ATOM 634 C C . PRO A 1 84 ? -12.595 1.067 17.366 1.00 95.00 84 PRO A C 1
ATOM 636 O O . PRO A 1 84 ? -13.697 1.605 17.468 1.00 95.00 84 PRO A O 1
ATOM 639 N N . ALA A 1 85 ? -11.461 1.742 17.577 1.00 94.88 85 ALA A N 1
ATOM 640 C CA . ALA A 1 85 ? -11.463 3.147 17.990 1.00 94.88 85 ALA A CA 1
ATOM 641 C C . ALA A 1 85 ? -11.933 4.094 16.874 1.00 94.88 85 ALA A C 1
ATOM 643 O O . ALA A 1 85 ? -12.362 5.215 17.152 1.00 94.88 85 ALA A O 1
ATOM 644 N N . GLN A 1 86 ? -11.846 3.654 15.618 1.00 94.06 86 GLN A N 1
ATOM 645 C CA . GLN A 1 86 ? -12.120 4.471 14.435 1.00 94.06 86 GLN A CA 1
ATOM 646 C C . GLN A 1 86 ? -13.276 3.933 13.583 1.00 94.06 86 GLN A C 1
ATOM 648 O O . GLN A 1 86 ? -13.629 4.548 12.575 1.00 94.06 86 GLN A O 1
ATOM 653 N N . GLN A 1 87 ? -13.903 2.826 13.987 1.00 92.31 87 GLN A N 1
ATOM 654 C CA . GLN A 1 87 ? -14.946 2.176 13.195 1.00 92.31 87 GLN A CA 1
ATOM 655 C C . GLN A 1 87 ? -16.186 3.056 13.001 1.00 92.31 87 GLN A C 1
ATOM 657 O O . GLN A 1 87 ? -16.781 3.070 11.924 1.00 92.31 87 GLN A O 1
ATOM 662 N N . GLU A 1 88 ? -16.536 3.875 13.997 1.00 91.94 88 GLU A N 1
ATOM 663 C CA . GLU A 1 88 ? -17.618 4.865 13.878 1.00 91.94 88 GLU A CA 1
ATOM 664 C C . GLU A 1 88 ? -17.336 5.935 12.807 1.00 91.94 88 GLU A C 1
ATOM 666 O O . GLU A 1 88 ? -18.269 6.521 12.258 1.00 91.94 88 GLU A O 1
ATOM 671 N N . ASN A 1 89 ? -16.064 6.144 12.452 1.00 92.19 89 ASN A N 1
ATOM 672 C CA . ASN A 1 89 ? -15.641 7.046 11.379 1.00 92.19 89 ASN A CA 1
ATOM 673 C C . ASN A 1 89 ? -15.586 6.350 10.005 1.00 92.19 89 ASN A C 1
ATOM 675 O O . ASN A 1 89 ? -15.099 6.938 9.040 1.00 92.19 89 ASN A O 1
ATOM 679 N N . GLY A 1 90 ? -16.070 5.107 9.901 1.00 91.88 90 GLY A N 1
ATOM 680 C CA . GLY A 1 90 ? -16.047 4.324 8.664 1.00 91.88 90 GLY A CA 1
ATOM 681 C C . GLY A 1 90 ? -14.667 3.765 8.306 1.00 91.88 90 GLY A C 1
ATOM 682 O O . GLY A 1 90 ? -14.423 3.462 7.136 1.00 91.88 90 GLY A O 1
ATOM 683 N N . ILE A 1 91 ? -13.766 3.654 9.288 1.00 93.94 91 ILE A N 1
ATOM 684 C CA . ILE A 1 91 ? -12.467 2.995 9.137 1.00 93.94 91 ILE A CA 1
ATOM 685 C C . ILE A 1 91 ? -12.626 1.502 9.429 1.00 93.94 91 ILE A C 1
ATOM 687 O O . ILE A 1 91 ? -13.185 1.116 10.452 1.00 93.94 91 ILE A O 1
ATOM 691 N N . GLU A 1 92 ? -12.109 0.665 8.541 1.00 94.25 92 GLU A N 1
ATOM 692 C CA . GLU A 1 92 ? -12.143 -0.791 8.648 1.00 94.25 92 GLU A CA 1
ATOM 693 C C . GLU A 1 92 ? -10.736 -1.367 8.462 1.00 94.25 92 GLU A C 1
ATOM 695 O O . GLU A 1 92 ? -9.834 -0.722 7.919 1.00 94.25 92 GLU A O 1
ATOM 700 N N . CYS A 1 93 ? -10.539 -2.600 8.924 1.00 95.38 93 CYS A N 1
ATOM 701 C CA . CYS A 1 93 ? -9.280 -3.308 8.729 1.00 95.38 93 CYS A CA 1
ATOM 702 C C . CYS A 1 93 ? -9.257 -4.006 7.365 1.00 95.38 93 CYS A C 1
ATOM 704 O O . CYS A 1 93 ? -10.183 -4.739 7.014 1.00 95.38 93 CYS A O 1
ATOM 706 N N . CYS A 1 94 ? -8.177 -3.806 6.612 1.00 94.44 94 CYS A N 1
ATOM 707 C CA . CYS A 1 94 ? -8.012 -4.304 5.251 1.00 94.44 94 CYS A CA 1
ATOM 708 C C . CYS A 1 94 ? -6.721 -5.106 5.097 1.00 94.44 94 CYS A C 1
ATOM 710 O O . CYS A 1 94 ? -5.635 -4.642 5.447 1.00 94.44 94 CYS A O 1
ATOM 712 N N . HIS A 1 95 ? -6.811 -6.281 4.481 1.00 91.62 95 HIS A N 1
ATOM 713 C CA . HIS A 1 95 ? -5.666 -7.103 4.098 1.00 91.62 95 HIS A CA 1
ATOM 714 C C . HIS A 1 95 ? -5.116 -6.662 2.739 1.00 91.62 95 HIS A C 1
ATOM 716 O O . HIS A 1 95 ? -5.269 -7.341 1.727 1.00 91.62 95 HIS A O 1
ATOM 722 N N . GLY A 1 96 ? -4.493 -5.490 2.682 1.00 85.88 96 GLY A N 1
ATOM 723 C CA . GLY A 1 96 ? -3.884 -4.990 1.454 1.00 85.88 96 GLY A CA 1
ATOM 724 C C . GLY A 1 96 ? -3.747 -3.478 1.429 1.00 85.88 96 GLY A C 1
ATOM 725 O O . GLY A 1 96 ? -4.229 -2.773 2.307 1.00 85.88 96 GLY A O 1
ATOM 726 N N . LEU A 1 97 ? -3.081 -2.978 0.391 1.00 87.19 97 LEU A N 1
ATOM 727 C CA . LEU A 1 97 ? -2.906 -1.543 0.178 1.00 87.19 97 LEU A CA 1
ATOM 728 C C . LEU A 1 97 ? -4.209 -0.896 -0.300 1.00 87.19 97 LEU A C 1
ATOM 730 O O . LEU A 1 97 ? -4.943 -1.503 -1.080 1.00 87.19 97 LEU A O 1
ATOM 734 N N . SER A 1 98 ? -4.430 0.365 0.078 1.00 88.75 98 SER A N 1
ATOM 735 C CA . SER A 1 98 ? -5.553 1.179 -0.407 1.00 88.75 98 SER A CA 1
ATOM 736 C C . SER A 1 98 ? -5.673 1.140 -1.936 1.00 88.75 98 SER A C 1
ATOM 738 O O . SER A 1 98 ? -4.683 1.182 -2.676 1.00 88.75 98 SER A O 1
ATOM 740 N N . ASN A 1 99 ? -6.906 1.137 -2.444 1.00 88.31 99 ASN A N 1
ATOM 741 C CA . ASN A 1 99 ? -7.185 1.293 -3.875 1.00 88.31 99 ASN A CA 1
ATOM 742 C C . ASN A 1 99 ? -6.702 2.649 -4.432 1.00 88.31 99 ASN A C 1
ATOM 744 O O . ASN A 1 99 ? -6.513 2.794 -5.648 1.00 88.31 99 ASN A O 1
ATOM 748 N N . LYS A 1 100 ? -6.495 3.643 -3.558 1.00 89.81 100 LYS A N 1
ATOM 749 C CA . LYS A 1 100 ? -5.924 4.951 -3.903 1.00 89.81 100 LYS A CA 1
ATOM 750 C C . LYS A 1 100 ? -4.399 4.947 -3.913 1.00 89.81 100 LYS A C 1
ATOM 752 O O . LYS A 1 100 ? -3.814 5.862 -4.484 1.00 89.81 100 LYS A O 1
ATOM 757 N N . GLU A 1 101 ? -3.747 3.916 -3.373 1.00 90.75 101 GLU A N 1
ATOM 758 C CA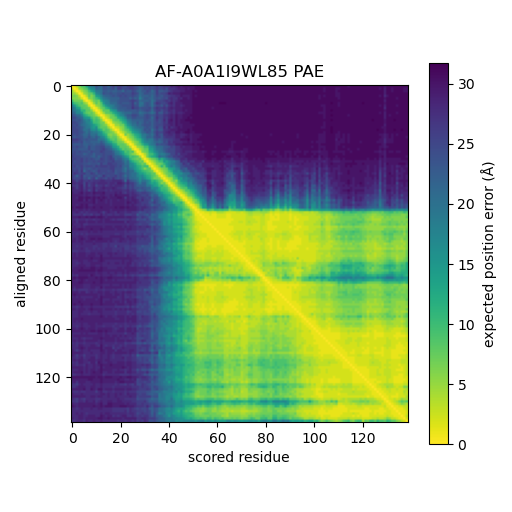 . GLU A 1 101 ? -2.303 3.764 -3.517 1.00 90.75 101 GLU A CA 1
ATOM 759 C C . GLU A 1 101 ? -1.958 3.533 -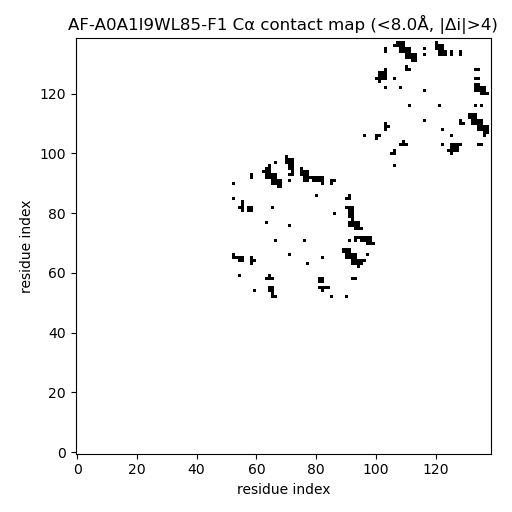4.989 1.00 90.75 101 GLU A C 1
ATOM 761 O O . GLU A 1 101 ? -2.384 2.545 -5.593 1.00 90.75 101 GLU A O 1
ATOM 766 N N . ARG A 1 102 ? -1.174 4.426 -5.587 1.00 92.38 102 ARG A N 1
ATOM 767 C CA . ARG A 1 102 ? -0.786 4.353 -7.003 1.00 92.38 102 ARG A CA 1
ATOM 768 C C . ARG A 1 102 ? 0.722 4.413 -7.216 1.00 92.38 102 ARG A C 1
ATOM 770 O O . ARG A 1 102 ? 1.152 4.244 -8.353 1.00 92.38 102 ARG A O 1
ATOM 777 N N . ALA A 1 103 ? 1.509 4.583 -6.156 1.00 94.69 103 ALA A N 1
ATOM 778 C CA . ALA A 1 103 ? 2.957 4.579 -6.260 1.00 94.69 103 ALA A CA 1
ATOM 779 C C . ALA A 1 103 ? 3.485 3.150 -6.439 1.00 94.69 103 ALA A C 1
ATOM 781 O O . ALA A 1 103 ? 3.103 2.222 -5.716 1.00 94.69 103 ALA A O 1
ATOM 782 N N . CYS A 1 104 ? 4.392 2.968 -7.390 1.00 95.88 104 CYS A N 1
ATOM 783 C CA . CYS A 1 104 ? 5.008 1.693 -7.705 1.00 95.88 104 CYS A CA 1
ATOM 784 C C . CYS A 1 104 ? 5.834 1.166 -6.529 1.00 95.88 104 CYS A C 1
ATOM 786 O O . CYS A 1 104 ? 5.718 -0.005 -6.164 1.00 95.88 104 CYS A O 1
ATOM 788 N N . SER A 1 105 ? 6.614 2.043 -5.893 1.00 94.31 105 SER A N 1
ATOM 789 C CA . SER A 1 105 ? 7.467 1.697 -4.750 1.00 94.31 105 SER A CA 1
ATOM 790 C C . SER A 1 105 ? 6.656 1.195 -3.554 1.00 94.31 105 SER A C 1
ATOM 792 O O . SER A 1 105 ? 6.972 0.147 -2.993 1.00 94.31 105 SER A O 1
ATOM 794 N N . ARG A 1 106 ? 5.556 1.880 -3.210 1.00 91.06 106 ARG A N 1
ATOM 795 C CA . ARG A 1 106 ? 4.656 1.485 -2.110 1.00 91.06 106 ARG A CA 1
ATOM 796 C C . ARG A 1 106 ? 3.909 0.185 -2.395 1.00 91.06 106 ARG A C 1
ATOM 798 O O . ARG A 1 106 ? 3.533 -0.520 -1.469 1.00 91.06 106 ARG A O 1
ATOM 805 N N . ARG A 1 107 ? 3.764 -0.179 -3.671 1.00 91.62 107 ARG A N 1
ATOM 806 C CA . ARG A 1 107 ? 3.231 -1.473 -4.121 1.00 91.62 107 ARG A CA 1
ATOM 807 C C . ARG A 1 107 ? 4.295 -2.572 -4.245 1.00 91.62 107 ARG A C 1
ATOM 809 O O . ARG A 1 107 ? 3.999 -3.625 -4.802 1.00 91.62 107 ARG A O 1
ATOM 816 N N . GLY A 1 108 ? 5.511 -2.348 -3.739 1.00 92.44 108 GLY A N 1
ATOM 817 C CA . GLY A 1 108 ? 6.595 -3.338 -3.757 1.00 92.44 108 GLY A CA 1
ATOM 818 C C . GLY A 1 108 ? 7.243 -3.523 -5.132 1.00 92.44 108 GLY A C 1
ATOM 819 O O . GLY A 1 108 ? 7.797 -4.583 -5.422 1.00 92.44 108 GLY A O 1
ATOM 820 N N . GLY A 1 109 ? 7.145 -2.521 -6.005 1.00 95.56 109 GLY A N 1
ATOM 821 C CA . GLY A 1 109 ? 7.702 -2.557 -7.350 1.00 95.56 109 GLY A CA 1
ATOM 822 C C . GLY A 1 109 ? 8.826 -1.551 -7.590 1.00 95.56 109 GLY A C 1
ATOM 823 O O . GLY A 1 109 ? 9.125 -0.686 -6.767 1.00 95.56 109 GLY A O 1
ATOM 824 N N . LEU A 1 110 ? 9.431 -1.655 -8.774 1.00 96.75 110 LEU A N 1
ATOM 825 C CA . LEU A 1 110 ? 10.329 -0.647 -9.334 1.00 96.75 110 LEU A CA 1
ATOM 826 C C . LEU A 1 110 ? 9.936 -0.340 -10.783 1.00 96.75 110 LEU A C 1
ATOM 828 O O . LEU A 1 110 ? 9.697 -1.259 -11.572 1.00 96.75 110 LEU A O 1
ATOM 832 N N . CYS A 1 111 ? 9.915 0.944 -11.143 1.00 97.19 111 CYS A N 1
ATOM 833 C CA . CYS A 1 111 ? 9.738 1.378 -12.526 1.00 97.19 111 CYS A CA 1
ATOM 834 C C . CYS A 1 111 ? 10.943 0.950 -13.372 1.00 97.19 111 CYS A C 1
ATOM 836 O O . CYS A 1 111 ? 12.095 1.185 -13.001 1.00 97.19 111 CYS A O 1
ATOM 838 N N . ARG A 1 112 ? 10.680 0.251 -14.480 1.00 95.50 112 ARG A N 1
ATOM 839 C CA . ARG A 1 112 ? 11.691 -0.187 -15.456 1.00 95.50 112 ARG A CA 1
ATOM 840 C C . ARG A 1 112 ? 11.082 -0.234 -16.853 1.00 95.50 112 ARG A C 1
ATOM 842 O O . ARG A 1 112 ? 9.862 -0.282 -17.004 1.00 95.50 112 ARG A O 1
ATOM 849 N N . ASP A 1 113 ? 11.931 -0.322 -17.875 1.00 95.06 113 ASP A N 1
ATOM 850 C CA . ASP A 1 113 ? 11.492 -0.512 -19.262 1.00 95.06 113 ASP A CA 1
ATOM 851 C C . ASP A 1 113 ? 10.522 -1.697 -19.402 1.00 95.06 113 ASP A C 1
ATOM 853 O O . ASP A 1 113 ? 10.811 -2.811 -18.948 1.00 95.06 113 ASP A O 1
ATOM 857 N N . LYS A 1 114 ? 9.413 -1.502 -20.130 1.00 92.06 114 LYS A N 1
ATOM 858 C CA . LYS A 1 114 ? 8.380 -2.535 -20.356 1.00 92.06 114 LYS A CA 1
ATOM 859 C C . LYS A 1 114 ? 8.934 -3.873 -20.865 1.00 92.06 114 LYS A C 1
ATOM 861 O O . LYS A 1 114 ? 8.425 -4.931 -20.500 1.00 92.06 114 LYS A O 1
ATOM 866 N N . ILE A 1 115 ? 9.979 -3.831 -21.693 1.00 93.31 115 ILE A N 1
ATOM 867 C CA . ILE A 1 115 ? 10.624 -5.016 -22.286 1.00 93.31 115 ILE A CA 1
ATOM 868 C C . ILE A 1 115 ? 11.377 -5.835 -21.226 1.00 93.31 115 ILE A C 1
ATOM 870 O O . ILE A 1 115 ? 11.473 -7.0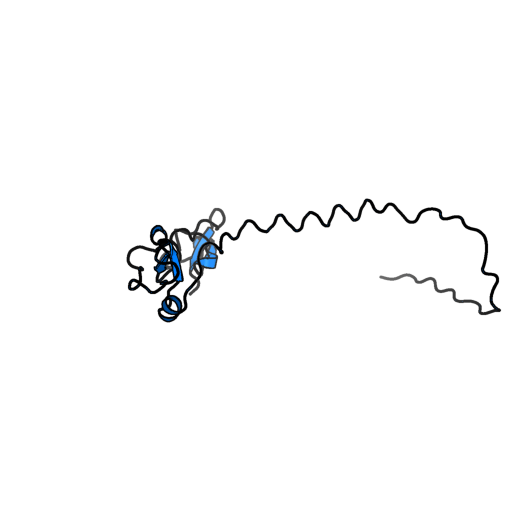54 -21.342 1.00 93.31 115 ILE A O 1
ATOM 874 N N . LYS A 1 116 ? 11.888 -5.182 -20.176 1.00 94.50 116 LYS A N 1
ATOM 875 C CA . LYS A 1 116 ? 12.653 -5.819 -19.095 1.00 94.50 116 LYS A CA 1
ATOM 876 C C . LYS A 1 116 ? 11.764 -6.404 -17.994 1.00 94.50 116 LYS A C 1
ATOM 878 O O . LYS A 1 116 ? 12.279 -7.114 -17.138 1.00 94.50 116 LYS A O 1
ATOM 883 N N . CYS A 1 117 ? 10.461 -6.112 -18.004 1.00 94.94 117 CYS A N 1
ATOM 884 C CA . CYS A 1 117 ? 9.507 -6.636 -17.032 1.00 94.94 117 CYS A CA 1
ATOM 885 C C . CYS A 1 117 ? 8.611 -7.723 -17.659 1.00 94.94 117 CYS A C 1
ATOM 887 O O . CYS A 1 117 ? 7.792 -7.397 -18.537 1.00 94.94 117 CYS A O 1
ATOM 889 N N . PRO A 1 118 ? 8.726 -8.994 -17.218 1.00 95.25 118 PRO A N 1
ATOM 890 C CA . PRO A 1 118 ? 7.818 -10.067 -17.618 1.00 95.25 118 PRO A CA 1
ATOM 891 C C . PRO A 1 118 ? 6.360 -9.688 -17.367 1.00 95.25 118 PRO A C 1
ATOM 893 O O . PRO A 1 118 ? 6.051 -9.042 -16.370 1.00 95.25 118 PRO A O 1
ATOM 896 N N . GLU A 1 119 ? 5.452 -10.114 -18.245 1.00 95.00 119 GLU A N 1
ATOM 897 C CA . GLU A 1 119 ? 4.035 -9.737 -18.142 1.00 95.00 119 GLU A CA 1
ATOM 898 C C . GLU A 1 119 ? 3.381 -10.131 -16.825 1.00 95.00 119 GLU A C 1
ATOM 900 O O . GLU A 1 119 ? 2.601 -9.354 -16.282 1.00 95.00 119 GLU A O 1
ATOM 905 N N . SER A 1 120 ? 3.773 -11.278 -16.276 1.00 95.31 120 SER A N 1
ATOM 906 C CA . SER A 1 120 ? 3.288 -11.785 -14.994 1.00 95.31 120 SER A CA 1
ATOM 907 C C . SER A 1 120 ? 3.692 -10.939 -13.784 1.00 95.31 120 SER A C 1
ATOM 909 O O . SER A 1 120 ? 3.090 -11.095 -12.730 1.00 95.31 120 SER A O 1
ATOM 911 N N . LEU A 1 121 ? 4.701 -10.070 -13.909 1.00 96.00 121 LEU A N 1
ATOM 912 C CA . LEU A 1 121 ? 5.209 -9.231 -12.815 1.00 96.00 121 LEU A CA 1
ATOM 913 C C . LEU A 1 121 ? 4.811 -7.758 -12.957 1.00 96.00 121 LEU A C 1
ATOM 915 O O . LEU A 1 121 ? 5.211 -6.926 -12.146 1.00 96.00 121 LEU A O 1
ATOM 919 N N . ARG A 1 122 ? 4.048 -7.401 -13.991 1.00 95.56 122 ARG A N 1
ATOM 920 C CA . ARG A 1 122 ? 3.626 -6.015 -14.219 1.00 95.56 122 ARG A CA 1
ATOM 921 C C . ARG A 1 122 ? 2.502 -5.640 -13.252 1.00 95.56 122 ARG A C 1
ATOM 923 O O . ARG A 1 122 ? 1.505 -6.349 -13.161 1.00 95.56 122 ARG A O 1
ATOM 930 N N . ILE A 1 123 ? 2.626 -4.486 -12.602 1.00 93.81 123 ILE A N 1
ATOM 931 C CA . ILE A 1 123 ? 1.593 -3.878 -11.755 1.00 93.81 123 ILE A CA 1
ATOM 932 C C . ILE A 1 123 ? 0.933 -2.749 -12.568 1.00 93.81 123 ILE A C 1
ATOM 934 O O . ILE A 1 123 ? 1.475 -1.646 -12.639 1.00 93.81 123 ILE A O 1
ATOM 938 N N . PRO A 1 124 ? -0.221 -2.988 -13.220 1.00 87.50 124 PRO A N 1
ATOM 939 C CA . PRO A 1 124 ? -0.762 -2.070 -14.228 1.00 87.50 124 PRO A CA 1
ATOM 940 C C . PRO A 1 124 ? -1.408 -0.806 -13.647 1.00 87.50 124 PRO A C 1
ATOM 942 O O . PRO A 1 124 ? -1.664 0.139 -14.384 1.00 87.50 124 PRO A O 1
ATOM 945 N N . TYR A 1 125 ? -1.712 -0.792 -12.347 1.00 86.62 125 TYR A N 1
ATOM 946 C CA . TYR A 1 125 ? -2.445 0.304 -11.708 1.00 86.62 125 TYR A CA 1
ATOM 947 C C . TYR A 1 125 ? -1.548 1.419 -11.171 1.00 86.62 125 TYR A C 1
ATOM 949 O O . TYR A 1 125 ? -2.084 2.458 -10.781 1.00 86.62 125 TYR A O 1
ATOM 957 N N . ALA A 1 126 ? -0.228 1.206 -11.141 1.00 92.25 126 ALA A N 1
ATOM 958 C CA . ALA A 1 126 ? 0.731 2.225 -10.739 1.00 92.25 126 ALA A CA 1
ATOM 959 C C . ALA A 1 126 ? 0.874 3.295 -11.831 1.00 92.25 126 ALA A C 1
ATOM 961 O O . ALA A 1 126 ? 0.874 2.967 -13.019 1.00 92.25 126 ALA A O 1
ATOM 962 N N . ASN A 1 127 ? 0.963 4.565 -11.439 1.00 93.69 127 ASN A N 1
ATOM 963 C CA . ASN A 1 127 ? 0.927 5.703 -12.369 1.00 93.69 127 ASN A CA 1
ATOM 964 C C . ASN A 1 127 ? 2.083 6.701 -12.187 1.00 93.69 127 ASN A C 1
ATOM 966 O O . ASN A 1 127 ? 2.073 7.754 -12.817 1.00 93.69 127 ASN A O 1
ATOM 970 N N . ASP A 1 128 ? 3.060 6.363 -11.351 1.00 95.38 128 ASP A N 1
ATOM 971 C CA . ASP A 1 128 ? 4.238 7.168 -11.017 1.00 95.38 128 ASP A CA 1
ATOM 972 C C . ASP A 1 128 ? 5.482 6.822 -11.858 1.00 95.38 128 ASP A C 1
ATOM 974 O O . ASP A 1 128 ? 6.526 7.451 -11.705 1.00 95.38 128 ASP A O 1
ATOM 978 N N . CYS A 1 129 ? 5.386 5.846 -12.767 1.00 95.38 129 CYS A N 1
ATOM 979 C CA . CYS A 1 129 ? 6.465 5.520 -13.701 1.00 95.38 129 CYS A CA 1
ATOM 980 C C . CYS A 1 129 ? 6.502 6.471 -14.906 1.00 95.38 129 CYS A C 1
ATOM 982 O O . CYS A 1 129 ? 5.471 6.991 -15.343 1.00 95.38 129 CYS A O 1
ATOM 984 N N . GLN A 1 130 ? 7.691 6.671 -15.483 1.00 93.38 130 GLN A N 1
ATOM 985 C CA . GLN A 1 130 ? 7.856 7.543 -16.646 1.00 93.38 130 GLN A CA 1
ATOM 986 C C . GLN A 1 130 ? 7.211 6.951 -17.909 1.00 93.38 130 GLN A C 1
ATOM 988 O O . GLN A 1 130 ? 6.855 5.773 -17.985 1.00 93.38 130 GLN A O 1
ATOM 993 N N . SER A 1 131 ? 7.091 7.778 -18.951 1.00 83.69 131 SER A N 1
ATOM 994 C CA . SER A 1 131 ? 6.636 7.320 -20.266 1.00 83.69 131 SER A CA 1
ATOM 995 C C . SER A 1 131 ? 7.521 6.170 -20.765 1.00 83.69 131 SER A C 1
ATOM 997 O O . SER A 1 131 ? 8.737 6.311 -20.811 1.00 83.69 131 SER A O 1
ATOM 999 N N . GLN A 1 132 ? 6.897 5.057 -21.174 1.00 86.25 132 GLN A N 1
ATOM 1000 C CA . GLN A 1 132 ? 7.524 3.795 -21.627 1.00 86.25 132 GLN A CA 1
ATOM 1001 C C . GLN A 1 132 ? 8.063 2.863 -20.525 1.00 86.25 132 GLN A C 1
ATOM 1003 O O . GLN A 1 132 ? 8.425 1.715 -20.822 1.00 86.25 132 GLN A O 1
ATOM 1008 N N . GLU A 1 133 ? 8.025 3.286 -19.264 1.00 94.88 133 GLU A N 1
ATOM 1009 C CA . GLU A 1 133 ? 8.271 2.413 -18.120 1.00 94.88 133 GLU A CA 1
ATOM 1010 C C . GLU A 1 133 ? 6.981 1.737 -17.645 1.00 94.88 133 GLU A C 1
ATOM 1012 O O . GLU A 1 133 ? 5.862 2.161 -17.940 1.00 94.88 133 GLU A O 1
ATOM 1017 N N . ILE A 1 134 ? 7.137 0.642 -16.908 1.00 95.88 134 ILE A N 1
ATOM 1018 C CA . ILE A 1 134 ? 6.046 -0.02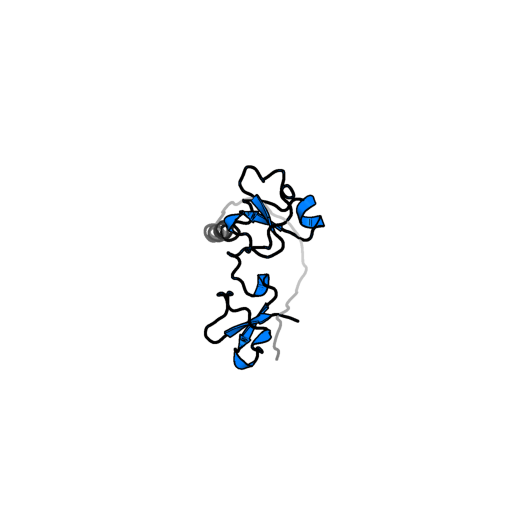7 -16.206 1.00 95.88 134 ILE A CA 1
ATOM 1019 C C . ILE A 1 134 ? 6.492 -0.391 -14.798 1.00 95.88 134 ILE A C 1
ATOM 1021 O O . ILE A 1 134 ? 7.662 -0.713 -14.573 1.00 95.88 134 ILE A O 1
ATOM 1025 N N . CYS A 1 135 ? 5.553 -0.370 -13.855 1.00 97.56 135 CYS A N 1
ATOM 1026 C CA . CYS A 1 135 ? 5.828 -0.850 -12.515 1.00 97.56 135 CYS A CA 1
ATOM 1027 C C . CYS A 1 135 ? 6.000 -2.369 -12.536 1.00 97.56 135 CYS A C 1
ATOM 1029 O O . CYS A 1 135 ? 5.088 -3.099 -12.936 1.00 97.56 135 CYS A O 1
ATOM 1031 N N . CYS A 1 136 ? 7.178 -2.835 -12.131 1.00 97.12 136 CYS A N 1
ATOM 1032 C CA . CYS A 1 136 ? 7.521 -4.248 -12.087 1.00 97.12 136 CYS A CA 1
ATOM 1033 C C . CYS A 1 136 ? 7.661 -4.703 -10.637 1.00 97.12 136 CYS A C 1
ATOM 1035 O O . CYS A 1 136 ? 8.463 -4.124 -9.903 1.00 97.12 136 CYS A O 1
ATOM 1037 N N . ALA A 1 137 ? 6.907 -5.725 -10.234 1.00 96.31 137 ALA A N 1
ATOM 1038 C CA . ALA A 1 137 ? 7.001 -6.319 -8.906 1.00 96.31 137 ALA A CA 1
ATOM 1039 C C . ALA A 1 137 ? 8.421 -6.840 -8.643 1.00 96.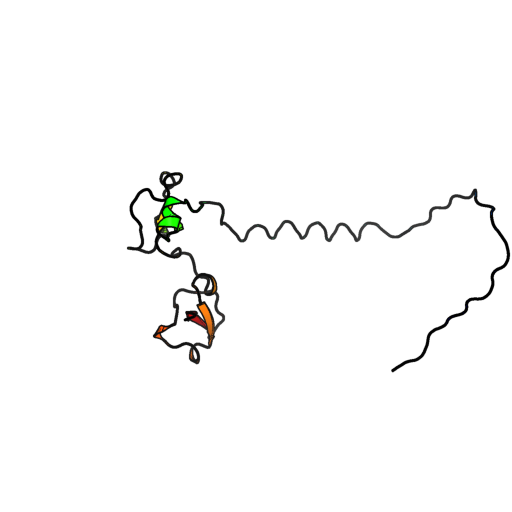31 137 ALA A C 1
ATOM 1041 O O . ALA A 1 137 ? 9.030 -7.481 -9.507 1.00 96.31 137 ALA A O 1
ATOM 1042 N N . LEU A 1 138 ? 8.942 -6.559 -7.450 1.00 91.88 138 LEU A N 1
ATOM 1043 C CA . LEU A 1 138 ? 10.195 -7.128 -6.970 1.00 91.88 138 LEU A CA 1
ATOM 1044 C C . LEU A 1 138 ? 9.883 -8.496 -6.347 1.00 91.88 138 LEU A C 1
ATOM 1046 O O . LEU A 1 138 ? 9.054 -8.583 -5.443 1.00 91.88 138 LEU A O 1
ATOM 1050 N N . VAL A 1 139 ? 10.513 -9.551 -6.866 1.00 79.44 139 VAL A N 1
ATOM 1051 C CA . VAL A 1 139 ? 10.389 -10.944 -6.397 1.00 79.44 139 VAL A CA 1
ATOM 1052 C C . VAL A 1 139 ? 11.733 -11.492 -5.952 1.00 79.44 139 VAL A C 1
ATOM 1054 O O . VAL A 1 139 ? 12.760 -11.024 -6.498 1.00 79.44 139 VAL A O 1
#

Foldseek 3Di:
DDDDDDDDDDDDDDDDDDDDDDDDDDDDDDPPVPVVPVPPPPPPPPPDPPPPAFADPLLVVVVWGKDQPVFADPPQFDPACSRVVCVVVRIGTGNDDGPPDQALVVVQWDWDAPVPADPVQFDQRHDPHDVRTTTGHDD

Radius of gyration: 31.72 Å; Cα contacts (8 Å, |Δi|>4): 168; chains: 1; bounding box: 77×69×48 Å

Secondary structure (DSSP, 8-state):
------------------------------TTSGGGTTTSSSSS-SS----S----HHHHHTT-EEEETTTSPTT-B-STTSSTTTGGGTEEEESS--TT---TTTTTEEEEEGGGS-GGGB-TT---SPTTEEEEE--

pLDDT: mean 75.2, std 22.98, range [26.89, 97.56]